Protein AF-A0AAV5M3L7-F1 (afdb_monomer_lite)

Secondary structure (DSSP, 8-state):
-PPP---EEEEEEE------HHHH---HHHHHHHHHHHHHHHHHHHHHHHHHTT-S---GGG-HHHHHGGGTSSSSSEEEEEEE----GGGHHHHHHHHHHHHHHTT--------------S-----

Structure (mmCIF, N/CA/C/O backbone):
data_AF-A0AAV5M3L7-F1
#
_entry.id   AF-A0AAV5M3L7-F1
#
loop_
_atom_site.group_PDB
_atom_site.id
_atom_site.type_symbol
_atom_site.label_atom_id
_atom_site.label_alt_id
_atom_site.label_comp_id
_atom_site.label_asym_id
_atom_site.label_entity_id
_atom_site.label_seq_id
_atom_site.pdbx_PDB_ins_code
_atom_site.Cartn_x
_atom_site.Cartn_y
_atom_site.Cartn_z
_atom_site.occupancy
_atom_site.B_iso_or_equiv
_atom_site.auth_seq_id
_atom_site.auth_comp_id
_atom_site.auth_asym_id
_atom_site.auth_atom_id
_atom_site.pdbx_PDB_model_num
ATOM 1 N N . MET A 1 1 ? -10.948 29.661 10.400 1.00 36.91 1 MET A N 1
ATOM 2 C CA . MET A 1 1 ? -11.183 28.255 10.794 1.00 36.91 1 MET A CA 1
ATOM 3 C C . MET A 1 1 ? -10.175 27.381 10.062 1.00 36.91 1 MET A C 1
ATOM 5 O O . MET A 1 1 ? -10.397 27.043 8.909 1.00 36.91 1 MET A O 1
ATOM 9 N N . LEU A 1 2 ? -9.019 27.120 10.673 1.00 35.41 2 LEU A N 1
ATOM 10 C CA . LEU A 1 2 ? -7.980 26.264 10.087 1.00 35.41 2 LEU A CA 1
ATOM 11 C C . LEU A 1 2 ? -8.336 24.788 10.341 1.00 35.41 2 LEU A C 1
ATOM 13 O O . LEU A 1 2 ? -8.903 24.484 11.394 1.00 35.41 2 LEU A O 1
ATOM 17 N N . PRO A 1 3 ? -8.074 23.879 9.388 1.00 46.03 3 PRO A N 1
ATOM 18 C CA . PRO A 1 3 ? -8.527 22.502 9.484 1.00 46.03 3 PRO A CA 1
ATOM 19 C C . PRO A 1 3 ? -7.822 21.801 10.645 1.00 46.03 3 PRO A C 1
ATOM 21 O O . PRO A 1 3 ? -6.602 21.851 10.789 1.00 46.03 3 PRO A O 1
ATOM 24 N N . HIS A 1 4 ? -8.630 21.152 11.477 1.00 40.12 4 HIS A N 1
ATOM 25 C CA . HIS A 1 4 ? -8.186 20.276 12.548 1.00 40.12 4 HIS A CA 1
ATOM 26 C C . HIS A 1 4 ? -7.235 19.233 11.956 1.00 40.12 4 HIS A C 1
ATOM 28 O O . HIS A 1 4 ? -7.576 18.593 10.960 1.00 40.12 4 HIS A O 1
ATOM 34 N N . SER A 1 5 ? -6.045 19.102 12.547 1.00 41.56 5 SER A N 1
ATOM 35 C CA . SER A 1 5 ? -4.982 18.193 12.113 1.00 41.56 5 SER A CA 1
ATOM 36 C C . SER A 1 5 ? -5.490 16.746 12.074 1.00 41.56 5 SER A C 1
ATOM 38 O O . SER A 1 5 ? -5.478 16.020 13.066 1.00 41.56 5 SER A O 1
ATOM 40 N N . ALA A 1 6 ? -6.015 16.332 10.923 1.00 45.09 6 ALA A N 1
ATOM 41 C CA . ALA A 1 6 ? -6.312 14.945 10.632 1.00 45.09 6 ALA A 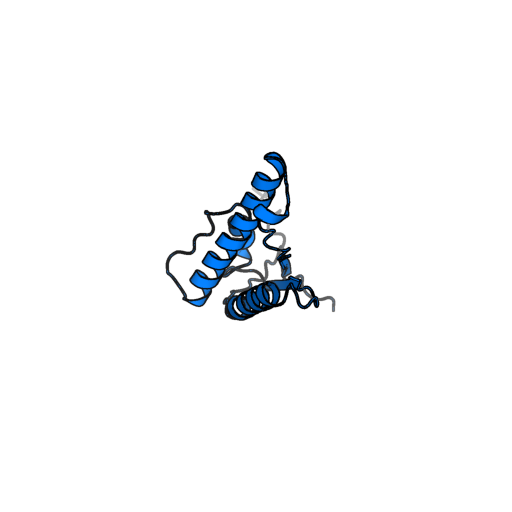CA 1
ATOM 42 C C . ALA A 1 6 ? -4.989 14.295 10.236 1.00 45.09 6 ALA A C 1
ATOM 44 O O . ALA A 1 6 ? -4.434 14.633 9.190 1.00 45.09 6 ALA A O 1
ATOM 45 N N . ASN A 1 7 ? -4.489 13.377 11.067 1.00 52.38 7 ASN A N 1
ATOM 46 C CA . ASN A 1 7 ? -3.302 12.578 10.768 1.00 52.38 7 ASN A CA 1
ATOM 47 C C . ASN A 1 7 ? -3.492 11.880 9.415 1.00 52.38 7 ASN A C 1
ATOM 49 O O . ASN A 1 7 ? -4.208 10.879 9.305 1.00 52.38 7 ASN A O 1
ATOM 53 N N . THR A 1 8 ? -2.888 12.467 8.386 1.00 49.28 8 THR A N 1
ATOM 54 C CA . THR A 1 8 ? -2.970 12.013 7.005 1.00 49.28 8 THR A CA 1
ATOM 55 C C . THR A 1 8 ? -1.603 11.463 6.642 1.00 49.28 8 THR A C 1
ATOM 57 O O . THR A 1 8 ? -0.639 12.214 6.519 1.00 49.28 8 THR A O 1
ATOM 60 N N . ALA A 1 9 ? -1.502 10.143 6.518 1.00 56.03 9 ALA A N 1
ATOM 61 C CA . ALA A 1 9 ? -0.309 9.488 6.011 1.00 56.03 9 ALA A CA 1
ATOM 62 C C . ALA A 1 9 ? -0.377 9.481 4.478 1.00 56.03 9 ALA A C 1
ATOM 64 O O . ALA A 1 9 ? -1.231 8.814 3.890 1.00 56.03 9 ALA A O 1
ATOM 65 N N . ALA A 1 10 ? 0.504 10.236 3.824 1.00 45.84 10 ALA A N 1
ATOM 66 C CA . ALA A 1 10 ? 0.683 10.169 2.379 1.00 45.84 10 ALA A CA 1
ATOM 67 C C . ALA A 1 10 ? 1.791 9.163 2.058 1.00 45.84 10 ALA A C 1
ATOM 69 O O . ALA A 1 10 ? 2.911 9.277 2.554 1.00 45.84 10 ALA A O 1
ATOM 70 N N . MET A 1 11 ? 1.474 8.169 1.238 1.00 56.62 11 MET A N 1
ATOM 71 C CA . MET A 1 11 ? 2.392 7.114 0.843 1.00 56.62 11 MET A CA 1
ATOM 72 C C . MET A 1 11 ? 2.705 7.235 -0.644 1.00 56.62 11 MET A C 1
ATOM 74 O O . MET A 1 11 ? 1.839 7.039 -1.495 1.00 56.62 11 MET A O 1
ATOM 78 N N . LEU A 1 12 ? 3.961 7.556 -0.950 1.00 47.03 12 LEU A N 1
ATOM 79 C CA . LEU A 1 12 ? 4.497 7.498 -2.305 1.00 47.03 12 LEU A CA 1
ATOM 80 C C . LEU A 1 12 ? 4.962 6.069 -2.576 1.00 47.03 12 LEU A C 1
ATOM 82 O O . LEU A 1 12 ? 6.001 5.647 -2.068 1.00 47.03 12 LEU A O 1
ATOM 86 N N . VAL A 1 13 ? 4.192 5.321 -3.365 1.00 56.06 13 VAL A N 1
ATOM 87 C CA . VAL A 1 13 ? 4.612 4.002 -3.842 1.00 56.06 13 VAL A CA 1
ATOM 88 C C . VAL A 1 13 ? 5.228 4.195 -5.217 1.00 56.06 13 VAL A C 1
ATOM 90 O O . VAL A 1 13 ? 4.528 4.297 -6.225 1.00 56.06 13 VAL A O 1
ATOM 93 N N . ARG A 1 14 ? 6.561 4.259 -5.250 1.00 52.88 14 ARG A N 1
ATOM 94 C CA . ARG A 1 14 ? 7.297 4.150 -6.505 1.00 52.88 14 ARG A CA 1
ATOM 95 C C . ARG A 1 14 ? 7.454 2.675 -6.833 1.00 52.88 14 ARG A C 1
ATOM 97 O O . ARG A 1 14 ? 8.346 2.022 -6.299 1.00 52.88 14 ARG A O 1
ATOM 104 N N . ILE A 1 15 ? 6.601 2.169 -7.718 1.00 53.88 15 ILE A N 1
ATOM 105 C CA . ILE A 1 15 ? 6.869 0.905 -8.404 1.00 53.88 15 ILE A CA 1
ATOM 106 C C . ILE A 1 15 ? 7.817 1.258 -9.547 1.00 53.88 15 ILE A C 1
ATOM 108 O O . ILE A 1 15 ? 7.414 1.572 -10.661 1.00 53.88 15 ILE A O 1
ATOM 112 N N . THR A 1 16 ? 9.098 1.386 -9.205 1.00 46.34 16 THR A N 1
ATOM 113 C CA . THR A 1 16 ? 10.145 1.502 -10.214 1.00 46.34 16 THR A CA 1
ATOM 114 C C . THR A 1 16 ? 10.392 0.106 -10.738 1.00 46.34 16 THR A C 1
ATOM 116 O O . THR A 1 16 ? 10.544 -0.806 -9.933 1.00 46.34 16 THR A O 1
ATOM 119 N N . SER A 1 17 ? 10.350 -0.005 -12.068 1.00 50.44 17 SER A N 1
ATOM 120 C CA . SER A 1 17 ? 10.769 -1.128 -12.902 1.00 50.44 17 SER A CA 1
ATOM 121 C C . SER A 1 17 ? 11.256 -2.321 -12.089 1.00 50.44 17 SER A C 1
ATOM 123 O O . SER A 1 17 ? 12.329 -2.229 -11.490 1.00 50.44 17 SER A O 1
ATOM 125 N N . SER A 1 18 ? 10.531 -3.445 -12.127 1.00 51.66 18 SER A N 1
ATOM 126 C CA . SER A 1 18 ? 11.136 -4.748 -11.858 1.00 51.66 18 SER A CA 1
ATOM 127 C C . SER A 1 18 ? 12.264 -4.931 -12.872 1.00 51.66 18 SER A C 1
ATOM 129 O O . SER A 1 18 ? 12.090 -5.426 -13.984 1.00 51.66 18 SER A O 1
ATOM 131 N N . GLU A 1 19 ? 13.423 -4.367 -12.556 1.00 49.62 19 GLU A N 1
ATOM 132 C CA . GLU A 1 19 ? 14.612 -4.444 -13.363 1.00 49.62 19 GLU A CA 1
ATOM 133 C C . GLU A 1 19 ? 14.985 -5.912 -13.378 1.00 49.62 19 GLU A C 1
ATOM 135 O O . GLU A 1 19 ? 15.512 -6.461 -12.414 1.00 49.62 19 GLU A O 1
ATOM 140 N N . ASN A 1 20 ? 14.603 -6.570 -14.474 1.00 47.50 20 ASN A N 1
ATOM 141 C CA . ASN A 1 20 ? 15.057 -7.901 -14.805 1.00 47.50 20 ASN A CA 1
ATOM 142 C C . ASN A 1 20 ? 16.556 -7.922 -14.505 1.00 47.50 20 ASN A C 1
ATOM 144 O O . ASN A 1 20 ? 17.327 -7.222 -15.166 1.00 47.50 20 ASN A O 1
ATOM 148 N N . ILE A 1 21 ? 16.965 -8.687 -13.491 1.00 50.00 21 ILE A N 1
ATOM 149 C CA . ILE A 1 21 ? 18.371 -8.834 -13.086 1.00 50.00 21 ILE A CA 1
ATOM 150 C C . ILE A 1 21 ? 19.221 -9.208 -14.314 1.00 50.00 21 ILE A C 1
ATOM 152 O O . ILE A 1 21 ? 20.356 -8.759 -14.459 1.00 50.00 21 ILE A O 1
ATOM 156 N N . SER A 1 22 ? 18.607 -9.907 -15.272 1.00 47.16 22 SER A N 1
ATOM 157 C CA . SER A 1 22 ? 19.138 -10.254 -16.589 1.00 47.16 22 SER A CA 1
ATOM 158 C C . SER A 1 22 ? 19.501 -9.059 -17.492 1.00 47.16 22 SER A C 1
ATOM 160 O O . SER A 1 22 ? 20.375 -9.202 -18.338 1.00 47.16 22 SER A O 1
ATOM 162 N N . ARG A 1 23 ? 18.855 -7.888 -17.355 1.00 47.06 23 ARG A N 1
ATOM 163 C CA . ARG A 1 23 ? 19.123 -6.666 -18.150 1.00 47.06 23 ARG A CA 1
ATOM 164 C C . ARG A 1 23 ? 19.976 -5.625 -17.417 1.00 47.06 23 ARG A C 1
ATOM 166 O O . ARG A 1 23 ? 20.540 -4.758 -18.073 1.00 47.06 23 ARG A O 1
ATOM 173 N N . SER A 1 24 ? 20.059 -5.693 -16.087 1.00 51.19 24 SER A N 1
ATOM 174 C CA . SER A 1 24 ? 20.707 -4.668 -15.249 1.00 51.19 24 SER A CA 1
ATOM 175 C C . SER A 1 24 ? 22.243 -4.773 -15.236 1.00 51.19 24 SER A C 1
ATOM 177 O O . SER A 1 24 ? 22.931 -3.785 -14.984 1.00 51.19 24 SER A O 1
ATOM 179 N N . GLY A 1 25 ? 22.818 -5.955 -15.515 1.00 50.75 25 GLY A N 1
ATOM 180 C CA . GLY A 1 25 ? 24.278 -6.161 -15.461 1.00 50.75 25 GLY A CA 1
ATOM 181 C C . GLY A 1 25 ? 24.890 -5.825 -14.089 1.00 50.75 25 GLY A C 1
ATOM 182 O O . GLY A 1 25 ? 26.092 -5.583 -13.968 1.00 50.75 25 GLY A O 1
ATOM 183 N N . ALA A 1 26 ? 24.053 -5.742 -13.053 1.00 50.44 26 ALA A N 1
ATOM 184 C CA . ALA A 1 26 ? 24.417 -5.207 -11.758 1.00 50.44 26 ALA A CA 1
ATOM 185 C C . ALA A 1 26 ? 25.194 -6.244 -10.943 1.00 50.44 26 ALA A C 1
ATOM 187 O O . ALA A 1 26 ? 24.627 -7.206 -10.432 1.00 50.44 26 ALA A O 1
ATOM 188 N N . ARG A 1 27 ? 26.502 -5.995 -10.794 1.00 52.28 27 ARG A N 1
ATOM 189 C CA . ARG A 1 27 ? 27.388 -6.633 -9.806 1.00 52.28 27 ARG A CA 1
ATOM 190 C C . ARG A 1 27 ? 26.693 -6.759 -8.439 1.00 52.28 27 ARG A C 1
ATOM 192 O O . ARG A 1 27 ? 26.059 -5.806 -7.981 1.00 52.28 27 ARG A O 1
ATOM 199 N N . ASP A 1 28 ? 26.893 -7.910 -7.798 1.00 59.12 28 ASP A N 1
ATOM 200 C CA . ASP A 1 28 ? 26.190 -8.521 -6.651 1.00 59.12 28 ASP A CA 1
ATOM 201 C C . ASP A 1 28 ? 25.597 -7.606 -5.556 1.00 59.12 28 ASP A C 1
ATOM 203 O O . ASP A 1 28 ? 24.584 -7.947 -4.944 1.00 59.12 28 ASP A O 1
ATOM 207 N N . GLY A 1 29 ? 26.174 -6.428 -5.300 1.00 58.78 29 GLY A N 1
ATOM 208 C CA . GLY A 1 29 ? 25.658 -5.472 -4.313 1.00 58.78 29 GLY A CA 1
ATOM 209 C C . GLY A 1 29 ? 24.326 -4.820 -4.707 1.00 58.78 29 GLY A C 1
ATOM 210 O O . GLY A 1 29 ? 23.420 -4.733 -3.879 1.00 58.78 29 GLY A O 1
ATOM 211 N N . ARG A 1 30 ? 24.169 -4.407 -5.974 1.00 60.34 30 ARG A N 1
ATOM 212 C CA . ARG A 1 30 ? 22.952 -3.712 -6.447 1.00 60.34 30 ARG A CA 1
ATOM 213 C C . ARG A 1 30 ? 21.766 -4.662 -6.630 1.00 60.34 30 ARG A C 1
ATOM 215 O O . ARG A 1 30 ? 20.634 -4.281 -6.359 1.00 60.34 30 ARG A O 1
ATOM 222 N N . ALA A 1 31 ? 22.024 -5.913 -7.014 1.00 59.78 31 ALA A N 1
ATOM 223 C CA . ALA A 1 31 ? 20.985 -6.937 -7.133 1.00 59.78 31 ALA A CA 1
ATOM 224 C C . ALA A 1 31 ? 20.348 -7.277 -5.772 1.00 59.78 31 ALA A C 1
ATOM 226 O O . ALA A 1 31 ? 19.139 -7.483 -5.685 1.00 59.78 31 ALA A O 1
ATOM 227 N N . ARG A 1 32 ? 21.142 -7.282 -4.689 1.00 65.50 32 ARG A N 1
ATOM 228 C CA . ARG A 1 32 ? 20.640 -7.511 -3.326 1.00 65.50 32 ARG A CA 1
ATOM 229 C C . ARG A 1 32 ? 19.769 -6.357 -2.825 1.00 65.50 32 ARG A C 1
ATOM 231 O O . ARG A 1 32 ? 18.749 -6.603 -2.188 1.00 65.50 32 ARG A O 1
ATOM 238 N N . GLU A 1 33 ? 20.151 -5.118 -3.124 1.00 67.00 33 GLU A N 1
ATOM 239 C CA . GLU A 1 33 ? 19.355 -3.934 -2.785 1.00 67.00 33 GLU A CA 1
ATOM 240 C C . GLU A 1 33 ? 18.033 -3.906 -3.566 1.00 67.00 33 GLU A C 1
ATOM 242 O O . GLU A 1 33 ? 16.967 -3.795 -2.959 1.00 67.00 33 GLU A O 1
ATOM 247 N N . ALA A 1 34 ? 18.087 -4.120 -4.885 1.00 65.50 34 ALA A N 1
ATOM 248 C CA . ALA A 1 34 ? 16.897 -4.241 -5.726 1.00 65.50 34 ALA A CA 1
ATOM 249 C C . ALA A 1 34 ? 15.977 -5.383 -5.250 1.00 65.50 34 ALA A C 1
ATOM 251 O O . ALA A 1 34 ? 14.756 -5.227 -5.190 1.00 65.50 34 ALA A O 1
ATOM 252 N N . GLY A 1 35 ? 16.557 -6.509 -4.823 1.00 66.94 35 GLY A N 1
ATOM 253 C CA . GLY A 1 35 ? 15.823 -7.637 -4.251 1.00 66.94 35 GLY A CA 1
ATOM 254 C C . GLY A 1 35 ? 15.070 -7.288 -2.964 1.00 66.94 35 GLY A C 1
ATOM 255 O O . GLY A 1 35 ? 13.902 -7.647 -2.823 1.00 66.94 35 GLY A O 1
ATOM 256 N N . GLU A 1 36 ? 15.687 -6.554 -2.035 1.00 70.69 36 GLU A N 1
ATOM 257 C CA . GLU A 1 36 ? 15.028 -6.146 -0.786 1.00 70.69 36 GLU A CA 1
ATOM 258 C C . GLU A 1 36 ? 13.953 -5.065 -1.010 1.00 70.69 36 GLU A C 1
ATOM 260 O O . GLU A 1 36 ? 12.901 -5.100 -0.360 1.00 70.69 36 GLU A O 1
ATOM 265 N N . ILE A 1 37 ? 14.153 -4.156 -1.973 1.00 69.75 37 ILE A N 1
ATOM 266 C CA . ILE A 1 37 ? 13.127 -3.187 -2.390 1.00 69.75 37 ILE A CA 1
ATOM 267 C C . ILE A 1 37 ? 11.905 -3.934 -2.937 1.00 69.75 37 ILE A C 1
ATOM 269 O O . ILE A 1 37 ? 10.794 -3.757 -2.425 1.00 69.75 37 ILE A O 1
ATOM 273 N N . ASN A 1 38 ? 12.110 -4.842 -3.892 1.00 71.12 38 ASN A N 1
ATOM 274 C CA . ASN A 1 38 ? 11.031 -5.615 -4.508 1.00 71.12 38 ASN A CA 1
ATOM 275 C C . ASN A 1 38 ? 10.333 -6.534 -3.503 1.00 71.12 38 ASN A C 1
ATOM 277 O O . ASN A 1 38 ? 9.110 -6.659 -3.520 1.00 71.12 38 ASN A O 1
ATOM 281 N N . LYS A 1 39 ? 11.077 -7.108 -2.555 1.00 78.38 39 LYS A N 1
ATOM 282 C CA . LYS A 1 39 ? 10.510 -7.881 -1.447 1.00 78.38 39 LYS A CA 1
ATOM 283 C C . LYS A 1 39 ? 9.557 -7.042 -0.602 1.00 78.38 39 LYS A C 1
ATOM 285 O O . LYS A 1 39 ? 8.466 -7.502 -0.280 1.00 78.38 39 LYS A O 1
ATOM 290 N N . SER A 1 40 ? 9.928 -5.807 -0.261 1.00 79.94 40 SER A N 1
ATOM 291 C CA . SER A 1 40 ? 9.056 -4.928 0.526 1.00 79.94 40 SER A CA 1
ATOM 292 C C . SER A 1 40 ? 7.763 -4.555 -0.214 1.00 79.94 40 SER A C 1
ATOM 294 O O . SER A 1 40 ? 6.699 -4.537 0.409 1.00 79.94 40 SER A O 1
ATOM 296 N N . LEU A 1 41 ? 7.838 -4.343 -1.533 1.00 77.94 41 LEU A N 1
ATOM 297 C CA . LEU A 1 41 ? 6.685 -4.068 -2.397 1.00 77.94 41 LEU A CA 1
ATOM 298 C C . LEU A 1 41 ? 5.786 -5.302 -2.568 1.00 77.94 41 LEU A C 1
ATOM 300 O O . LEU A 1 41 ? 4.565 -5.195 -2.468 1.00 77.94 41 LEU A O 1
ATOM 304 N N . LEU A 1 42 ? 6.372 -6.489 -2.736 1.00 82.31 42 LEU A N 1
ATOM 305 C CA . LEU A 1 42 ? 5.621 -7.741 -2.819 1.00 82.31 42 LEU A CA 1
ATOM 306 C C . LEU A 1 42 ? 4.876 -8.033 -1.510 1.00 82.31 42 LEU A C 1
ATOM 308 O O . LEU A 1 42 ? 3.697 -8.393 -1.520 1.00 82.31 42 LEU A O 1
ATOM 312 N N . THR A 1 43 ? 5.542 -7.846 -0.368 1.00 85.81 43 THR A N 1
ATOM 313 C CA . THR A 1 43 ? 4.912 -7.991 0.949 1.00 85.81 43 THR A CA 1
ATOM 314 C C . THR A 1 43 ? 3.780 -6.985 1.138 1.00 85.81 43 THR A C 1
ATOM 316 O O . THR A 1 43 ? 2.725 -7.344 1.661 1.00 85.81 43 THR A O 1
ATOM 319 N N . LEU A 1 44 ? 3.955 -5.746 0.672 1.00 85.00 44 LEU A N 1
ATOM 320 C CA . LEU A 1 44 ? 2.888 -4.750 0.674 1.00 85.00 44 LEU A CA 1
ATOM 321 C C . LEU A 1 44 ? 1.669 -5.229 -0.133 1.00 85.00 44 LEU A C 1
ATOM 323 O O . LEU A 1 44 ? 0.546 -5.102 0.348 1.00 85.00 44 LEU A O 1
ATOM 327 N N . GLY A 1 45 ? 1.872 -5.852 -1.296 1.00 86.38 45 GLY A N 1
ATOM 328 C CA . GLY A 1 45 ? 0.789 -6.464 -2.076 1.00 86.38 45 GLY A CA 1
ATOM 329 C C . GLY A 1 45 ? 0.031 -7.556 -1.340 1.00 86.38 45 GLY A C 1
ATOM 330 O O . GLY A 1 45 ? -1.199 -7.568 -1.341 1.00 86.38 45 GLY A O 1
ATOM 331 N N . ARG A 1 46 ? 0.753 -8.432 -0.636 1.00 88.62 46 ARG A N 1
ATOM 332 C CA . ARG A 1 46 ? 0.140 -9.469 0.211 1.00 88.62 46 ARG A CA 1
ATOM 333 C C . ARG A 1 46 ? -0.700 -8.864 1.332 1.00 88.62 46 ARG A C 1
ATOM 335 O O . ARG A 1 46 ? -1.795 -9.347 1.598 1.00 88.62 46 ARG A O 1
ATOM 342 N N . VAL A 1 47 ? -0.210 -7.797 1.963 1.00 89.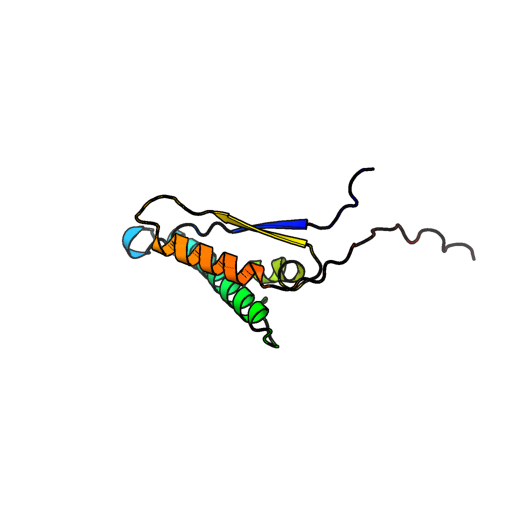81 47 VAL A N 1
ATOM 343 C CA . VAL A 1 47 ? -0.942 -7.058 3.001 1.00 89.81 47 VAL A CA 1
ATOM 344 C C . VAL A 1 47 ? -2.212 -6.419 2.438 1.00 89.81 47 VAL A C 1
ATOM 346 O O . VAL A 1 47 ? -3.266 -6.546 3.055 1.00 89.81 47 VAL A O 1
ATOM 349 N N . ILE A 1 48 ? -2.136 -5.776 1.268 1.00 88.75 48 ILE A N 1
ATOM 350 C CA . ILE A 1 48 ? -3.300 -5.179 0.597 1.00 88.75 48 ILE A CA 1
ATOM 351 C C . ILE A 1 48 ? -4.348 -6.254 0.299 1.00 88.75 48 ILE A C 1
ATOM 353 O O . ILE A 1 48 ? -5.497 -6.092 0.698 1.00 88.75 48 ILE A O 1
ATOM 357 N N . ASN A 1 49 ? -3.961 -7.367 -0.329 1.00 89.12 49 ASN A N 1
ATOM 358 C CA . ASN A 1 49 ? -4.894 -8.454 -0.641 1.00 89.12 49 ASN A CA 1
ATOM 359 C C . ASN A 1 49 ? -5.543 -9.022 0.627 1.00 89.12 49 ASN A C 1
ATOM 361 O O . ASN A 1 49 ? -6.764 -9.124 0.688 1.00 89.12 49 ASN A O 1
ATOM 365 N N . ALA A 1 50 ? -4.754 -9.286 1.674 1.00 91.00 50 ALA A N 1
ATOM 366 C CA . ALA A 1 50 ? -5.277 -9.784 2.944 1.00 91.00 50 ALA A CA 1
ATOM 367 C C . ALA A 1 50 ? -6.282 -8.818 3.598 1.00 91.00 50 ALA A C 1
ATOM 369 O O . ALA A 1 50 ? -7.255 -9.255 4.210 1.00 91.00 50 ALA A O 1
ATOM 370 N N . LEU A 1 51 ? -6.069 -7.506 3.460 1.00 89.31 51 LEU A N 1
ATOM 371 C CA . LEU A 1 51 ? -6.989 -6.483 3.959 1.00 89.31 51 LEU A CA 1
ATOM 372 C C . LEU A 1 51 ? -8.291 -6.413 3.159 1.00 89.31 51 LEU A C 1
ATOM 374 O O . LEU A 1 51 ? -9.363 -6.272 3.755 1.00 89.31 51 LEU A O 1
ATOM 378 N N . VAL A 1 52 ? -8.196 -6.498 1.831 1.00 88.31 52 VAL A N 1
ATOM 379 C CA . VAL A 1 52 ? -9.347 -6.468 0.919 1.00 88.31 52 VAL A CA 1
ATOM 380 C C . VAL A 1 52 ? -10.215 -7.713 1.096 1.00 88.31 52 VAL A C 1
ATOM 382 O O . VAL A 1 52 ? -11.430 -7.595 1.208 1.00 88.31 52 VAL A O 1
ATOM 385 N N . GLU A 1 53 ? -9.595 -8.886 1.224 1.00 89.38 53 GLU A N 1
ATOM 386 C CA . GLU A 1 53 ? -10.272 -10.168 1.477 1.00 89.38 53 GLU A CA 1
ATOM 387 C C . GLU A 1 53 ? -10.734 -10.337 2.934 1.00 89.38 53 GLU A C 1
ATOM 389 O O . GLU A 1 53 ? -11.343 -11.346 3.280 1.00 89.38 53 GLU A O 1
ATOM 394 N N . HIS A 1 54 ? -10.460 -9.353 3.800 1.00 85.88 54 HIS A N 1
ATOM 395 C CA . HIS A 1 54 ? -10.800 -9.384 5.224 1.00 85.88 54 HIS A CA 1
ATOM 396 C C . HIS A 1 54 ? -10.274 -10.645 5.939 1.00 85.88 54 HIS A C 1
ATOM 398 O O . HIS A 1 54 ? -10.941 -11.210 6.809 1.00 85.88 54 HIS A O 1
ATOM 404 N N . LEU A 1 55 ? -9.056 -11.077 5.591 1.00 86.62 55 LEU A N 1
ATOM 405 C CA . LEU A 1 55 ? -8.404 -12.221 6.225 1.00 86.62 55 LEU A CA 1
ATOM 406 C C . LEU A 1 55 ? -8.133 -11.937 7.708 1.00 86.62 55 LEU A C 1
ATOM 408 O O . LEU A 1 55 ? -7.744 -10.833 8.095 1.00 86.62 55 LEU A O 1
ATOM 412 N N . GLY A 1 56 ? -8.269 -12.967 8.547 1.00 85.00 56 GLY A N 1
ATOM 413 C CA . GLY A 1 56 ? -8.036 -12.847 9.991 1.00 85.00 56 GLY A CA 1
ATOM 414 C C . GLY A 1 56 ? -6.584 -12.520 10.368 1.00 85.00 56 GLY A C 1
ATOM 415 O O . GLY A 1 56 ? -6.339 -11.923 11.415 1.00 85.00 56 GLY A O 1
ATOM 416 N N . HIS A 1 57 ? -5.615 -12.870 9.516 1.00 90.94 57 HIS A N 1
ATOM 417 C CA . HIS A 1 57 ? -4.197 -12.577 9.723 1.00 90.94 57 HIS A CA 1
ATOM 418 C C . HIS A 1 57 ? -3.622 -11.784 8.547 1.00 90.94 57 HIS A C 1
ATOM 420 O O . HIS A 1 57 ? -3.627 -12.248 7.409 1.00 90.94 57 HIS A O 1
ATOM 426 N N . VAL A 1 58 ? -3.069 -10.605 8.844 1.00 90.31 58 VAL A N 1
ATOM 427 C CA . VAL A 1 58 ? -2.411 -9.735 7.862 1.00 90.31 58 VAL A CA 1
ATOM 428 C C . VAL A 1 58 ? -0.901 -9.691 8.150 1.00 90.31 58 VAL A C 1
ATOM 430 O O . VAL A 1 58 ? -0.509 -9.307 9.259 1.00 90.31 58 VAL A O 1
ATOM 433 N N . PRO A 1 59 ? -0.029 -10.047 7.184 1.00 90.12 59 PRO A N 1
ATOM 434 C CA . PRO A 1 59 ? 1.400 -10.279 7.413 1.00 90.12 59 PRO A CA 1
ATOM 435 C C . PRO A 1 59 ? 2.235 -8.985 7.475 1.00 90.12 59 PRO A C 1
ATOM 437 O O . PRO A 1 59 ? 3.229 -8.816 6.775 1.00 90.12 59 PRO A O 1
ATOM 440 N N . TYR A 1 60 ? 1.886 -8.045 8.357 1.00 88.62 60 TYR A N 1
ATOM 441 C CA . TYR A 1 60 ? 2.644 -6.791 8.508 1.00 88.62 60 TYR A CA 1
ATOM 442 C C . TYR A 1 60 ? 4.100 -6.994 8.945 1.00 88.62 60 TYR A C 1
ATO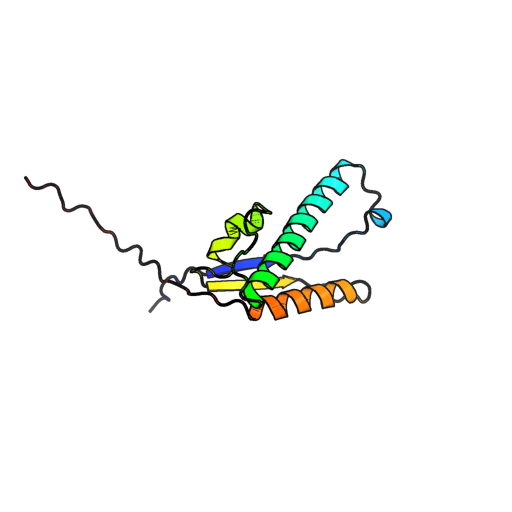M 444 O O . TYR A 1 60 ? 4.918 -6.093 8.765 1.00 88.62 60 TYR A O 1
ATOM 452 N N . ARG A 1 61 ? 4.424 -8.138 9.560 1.00 88.06 61 ARG A N 1
ATOM 453 C CA . ARG A 1 61 ? 5.748 -8.427 10.134 1.00 88.06 61 ARG A CA 1
ATOM 454 C C . ARG A 1 61 ? 6.787 -8.854 9.098 1.00 88.06 61 ARG A C 1
ATOM 456 O O . ARG A 1 61 ? 7.974 -8.788 9.406 1.00 88.06 61 ARG A O 1
ATOM 463 N N . ASP A 1 62 ? 6.353 -9.222 7.899 1.00 85.75 62 ASP A N 1
ATOM 464 C CA . ASP A 1 62 ? 7.209 -9.769 6.842 1.00 85.75 62 ASP A CA 1
ATOM 465 C C . ASP A 1 62 ? 8.139 -8.710 6.225 1.00 85.75 62 ASP A C 1
ATOM 467 O O . ASP A 1 62 ? 9.143 -9.043 5.597 1.00 85.75 62 ASP A O 1
ATOM 471 N N . SER A 1 63 ? 7.839 -7.420 6.419 1.00 84.88 63 SER A N 1
ATOM 472 C CA . SER A 1 63 ? 8.708 -6.309 6.035 1.00 84.88 63 SER A CA 1
ATOM 473 C C . SER A 1 63 ? 8.697 -5.196 7.082 1.00 84.88 63 SER A C 1
ATOM 475 O O . SER A 1 63 ? 7.679 -4.891 7.708 1.00 84.88 63 SER A O 1
ATOM 477 N N . LYS A 1 64 ? 9.845 -4.528 7.248 1.00 83.19 64 LYS A N 1
ATOM 478 C CA . LYS A 1 64 ? 9.957 -3.327 8.093 1.00 83.19 64 LYS A CA 1
ATOM 479 C C . LYS A 1 64 ? 9.007 -2.225 7.612 1.00 83.19 64 LYS A C 1
ATOM 481 O O . LYS A 1 64 ? 8.394 -1.555 8.437 1.00 83.19 64 LYS A O 1
ATOM 486 N N . LEU A 1 65 ? 8.843 -2.089 6.294 1.00 83.38 65 LEU A N 1
ATOM 487 C CA . LEU A 1 65 ? 7.963 -1.098 5.675 1.00 83.38 65 LEU A CA 1
ATOM 488 C C . LEU A 1 65 ? 6.496 -1.355 6.038 1.00 83.38 65 LEU A C 1
ATOM 490 O O . LEU A 1 65 ? 5.823 -0.466 6.550 1.00 83.38 65 LEU A O 1
ATOM 494 N N . THR A 1 66 ? 6.012 -2.588 5.874 1.00 86.19 66 THR A N 1
ATOM 495 C CA . THR A 1 66 ? 4.623 -2.937 6.216 1.00 86.19 66 THR A CA 1
ATOM 496 C C . THR A 1 66 ? 4.353 -2.833 7.711 1.00 86.19 66 THR A C 1
ATOM 498 O O . THR A 1 66 ? 3.247 -2.489 8.116 1.00 86.19 66 THR A O 1
ATOM 501 N N . ARG A 1 67 ? 5.371 -3.051 8.548 1.00 86.56 67 ARG A N 1
ATOM 502 C CA . ARG A 1 67 ? 5.258 -2.898 9.999 1.00 86.56 67 ARG A CA 1
ATOM 503 C C . ARG A 1 67 ? 5.067 -1.439 10.419 1.00 86.56 67 ARG A C 1
ATOM 505 O O . ARG A 1 67 ? 4.283 -1.187 11.329 1.00 86.56 67 ARG A O 1
ATOM 512 N N . LEU A 1 68 ? 5.739 -0.502 9.749 1.00 84.31 68 LEU A N 1
ATOM 513 C CA . LEU A 1 68 ? 5.537 0.939 9.951 1.00 84.31 68 LEU A CA 1
ATOM 514 C C . LEU A 1 68 ? 4.179 1.405 9.413 1.00 84.31 68 LEU A C 1
ATOM 516 O O . LEU A 1 68 ? 3.536 2.263 10.007 1.00 84.31 68 LEU A O 1
ATOM 520 N N . LEU A 1 69 ? 3.720 0.806 8.315 1.00 83.38 69 LEU A N 1
ATOM 521 C CA . LEU A 1 69 ? 2.466 1.167 7.652 1.00 83.38 69 LEU A CA 1
ATOM 522 C C . LEU A 1 69 ? 1.224 0.494 8.234 1.00 83.38 69 LEU A C 1
ATOM 524 O O . LEU A 1 69 ? 0.125 0.738 7.745 1.00 83.38 69 LEU A O 1
ATOM 528 N N . ARG A 1 70 ? 1.364 -0.328 9.273 1.00 86.06 70 ARG A N 1
ATOM 529 C CA . ARG A 1 70 ? 0.239 -1.021 9.912 1.00 86.06 70 ARG A CA 1
ATOM 530 C C . ARG A 1 70 ? -0.861 -0.062 10.379 1.00 86.06 70 ARG A C 1
ATOM 532 O O . ARG A 1 70 ? -2.036 -0.384 10.270 1.00 86.06 70 ARG A O 1
ATOM 539 N N . ASP A 1 71 ? -0.491 1.116 10.877 1.00 83.12 71 ASP A N 1
ATOM 540 C CA . ASP A 1 71 ? -1.467 2.123 11.316 1.00 83.12 71 ASP A CA 1
ATOM 541 C C . ASP A 1 71 ? -2.110 2.886 10.139 1.00 83.12 71 ASP A C 1
ATOM 543 O O . ASP A 1 71 ? -3.162 3.514 10.308 1.00 83.12 71 ASP A O 1
ATOM 547 N N . SER A 1 72 ? -1.499 2.814 8.954 1.00 84.31 72 SER A N 1
ATOM 548 C CA . SER A 1 72 ? -1.964 3.421 7.700 1.00 84.31 72 SER A CA 1
ATOM 549 C C . SER A 1 72 ? -2.801 2.472 6.842 1.00 84.31 72 SER A C 1
ATOM 551 O O . SER A 1 72 ? -3.704 2.899 6.137 1.00 84.31 72 SER A O 1
ATOM 553 N N . LEU A 1 73 ? -2.553 1.170 6.893 1.00 84.94 73 LEU A N 1
ATOM 554 C CA . LEU A 1 73 ? -3.262 0.182 6.083 1.00 84.94 73 LEU A CA 1
ATOM 555 C C . LEU A 1 73 ? -4.158 -0.642 7.006 1.00 84.94 73 LEU A C 1
ATOM 557 O O . LEU A 1 73 ? -3.660 -1.400 7.824 1.00 84.94 73 LEU A O 1
ATOM 561 N N . GLY A 1 74 ? -5.476 -0.452 6.935 1.00 83.00 74 GLY A N 1
ATOM 562 C CA . GLY A 1 74 ? -6.435 -1.096 7.843 1.00 83.00 74 GLY A CA 1
ATOM 563 C C . GLY A 1 74 ? -6.407 -0.555 9.278 1.00 83.00 74 GLY A C 1
ATOM 564 O O . GLY A 1 74 ? -6.928 -1.193 10.192 1.00 83.00 74 GLY A O 1
ATOM 565 N N . GLY A 1 75 ? -5.768 0.599 9.487 1.00 85.31 75 GLY A N 1
ATOM 566 C CA . GLY A 1 75 ? -5.545 1.192 10.799 1.00 85.31 75 GLY A CA 1
ATOM 567 C C . GLY A 1 75 ? -6.411 2.418 11.076 1.00 85.31 75 GLY A C 1
ATOM 568 O O . GLY A 1 75 ? -7.550 2.543 10.616 1.00 85.31 75 GLY A O 1
ATOM 569 N N . ARG A 1 76 ? -5.845 3.332 11.869 1.00 81.56 76 ARG A N 1
ATOM 570 C CA . ARG A 1 76 ? -6.547 4.480 12.464 1.00 81.56 76 ARG A CA 1
ATOM 571 C C . ARG A 1 76 ? -6.192 5.828 11.856 1.00 81.56 76 ARG A C 1
ATOM 573 O O . ARG A 1 76 ? -6.504 6.869 12.430 1.00 81.56 76 ARG A O 1
ATOM 580 N N . THR A 1 77 ? -5.527 5.834 10.712 1.00 80.12 77 THR A N 1
ATOM 581 C CA . THR A 1 77 ? -5.121 7.070 10.041 1.00 80.12 77 THR A CA 1
ATOM 582 C C . THR A 1 77 ? -5.834 7.221 8.704 1.00 80.12 77 THR A C 1
ATOM 584 O O . THR A 1 77 ? -6.290 6.246 8.098 1.00 80.12 77 THR A O 1
ATOM 587 N N . LYS A 1 78 ? -5.976 8.470 8.248 1.00 79.69 78 LYS A N 1
ATOM 588 C CA . LYS A 1 78 ? -6.368 8.724 6.862 1.00 79.69 78 LYS A CA 1
ATOM 589 C C . LYS A 1 78 ? -5.144 8.451 6.003 1.00 79.69 78 LYS A C 1
ATOM 591 O O . LYS A 1 78 ? -4.066 8.958 6.306 1.00 79.69 78 LYS A O 1
ATOM 596 N N . THR A 1 79 ? -5.295 7.656 4.954 1.00 81.81 79 THR A N 1
ATOM 597 C CA . THR A 1 79 ? -4.153 7.232 4.142 1.00 81.81 79 THR A CA 1
ATOM 598 C C . THR A 1 79 ? -4.417 7.511 2.679 1.00 81.81 79 THR A C 1
ATOM 600 O O . THR A 1 79 ? -5.458 7.135 2.148 1.00 81.81 79 THR A O 1
ATOM 603 N N . CYS A 1 80 ? -3.461 8.180 2.041 1.00 80.31 80 CYS A N 1
ATOM 604 C CA . CYS A 1 80 ? -3.460 8.447 0.610 1.00 80.31 80 CYS A CA 1
ATOM 605 C C . CYS A 1 80 ? -2.316 7.664 -0.028 1.00 80.31 80 CYS A C 1
ATOM 607 O O . CYS A 1 80 ? -1.187 7.727 0.455 1.00 80.31 80 CYS A O 1
ATOM 609 N N . ILE A 1 81 ? -2.595 6.957 -1.120 1.00 80.94 81 ILE A N 1
ATOM 610 C CA . ILE A 1 81 ? -1.586 6.229 -1.894 1.00 80.94 81 ILE A CA 1
ATOM 611 C C . ILE A 1 81 ? -1.399 6.955 -3.219 1.00 80.94 81 ILE A C 1
ATOM 613 O O . ILE A 1 81 ? -2.367 7.217 -3.930 1.00 80.94 81 ILE A O 1
ATOM 617 N N . ILE A 1 82 ? -0.151 7.277 -3.542 1.00 80.69 82 ILE A N 1
ATOM 618 C CA . ILE A 1 82 ? 0.239 7.876 -4.815 1.00 80.69 82 ILE A CA 1
ATOM 619 C C . ILE A 1 82 ? 0.956 6.800 -5.626 1.00 80.69 82 ILE A C 1
ATOM 621 O O . ILE A 1 82 ? 2.033 6.341 -5.239 1.00 80.69 82 ILE A O 1
ATOM 625 N N . ALA A 1 83 ? 0.344 6.415 -6.743 1.00 80.56 83 ALA A N 1
ATOM 626 C CA . ALA A 1 83 ? 0.907 5.494 -7.718 1.00 80.56 83 ALA A CA 1
ATOM 627 C C . ALA A 1 83 ? 1.660 6.282 -8.797 1.00 80.56 83 ALA A C 1
ATOM 629 O O . ALA A 1 83 ? 1.057 7.060 -9.535 1.00 80.56 83 ALA A O 1
ATOM 630 N N . THR A 1 84 ? 2.975 6.092 -8.891 1.00 79.56 84 THR A N 1
ATOM 631 C CA . THR A 1 84 ? 3.785 6.705 -9.953 1.00 79.56 84 THR A CA 1
ATOM 632 C C . THR A 1 84 ? 3.971 5.712 -11.092 1.00 79.56 84 THR A C 1
ATOM 634 O O . THR A 1 84 ? 4.637 4.695 -10.904 1.00 79.56 84 THR A O 1
ATOM 637 N N . ILE A 1 85 ? 3.408 6.014 -12.259 1.00 81.31 85 ILE A N 1
ATOM 638 C CA . ILE A 1 85 ? 3.480 5.173 -13.460 1.00 81.31 85 ILE A CA 1
ATOM 639 C C . ILE A 1 85 ? 4.280 5.871 -14.564 1.00 81.31 85 ILE A C 1
ATOM 641 O O . ILE A 1 85 ? 4.360 7.100 -14.596 1.00 81.31 85 ILE A O 1
ATOM 645 N N . SER A 1 86 ? 4.873 5.087 -15.465 1.00 79.75 86 SER A N 1
ATOM 646 C CA . SER A 1 86 ? 5.582 5.602 -16.640 1.00 79.75 86 SER A CA 1
ATOM 647 C C . SER A 1 86 ? 4.666 5.539 -17.867 1.00 79.75 86 SER A C 1
ATOM 649 O O . SER A 1 86 ? 4.091 4.482 -18.117 1.00 79.75 86 SER A O 1
ATOM 651 N N . PRO A 1 87 ? 4.549 6.610 -18.675 1.00 79.31 87 PRO A N 1
ATOM 652 C CA . PRO A 1 87 ? 3.744 6.594 -19.898 1.00 79.31 87 PRO A CA 1
ATOM 653 C C . PRO A 1 87 ? 4.406 5.819 -21.052 1.00 79.31 87 PRO A C 1
ATOM 655 O O . PRO A 1 87 ? 3.851 5.747 -22.146 1.00 79.31 87 PRO A O 1
ATOM 658 N N . ALA A 1 88 ? 5.611 5.274 -20.857 1.00 82.69 88 ALA A N 1
ATOM 659 C CA . ALA A 1 88 ? 6.332 4.569 -21.906 1.00 82.69 88 ALA A CA 1
ATOM 660 C C . ALA A 1 88 ? 5.677 3.218 -22.247 1.00 82.69 88 ALA A C 1
ATOM 662 O O . ALA A 1 88 ? 5.343 2.434 -21.362 1.00 82.69 88 ALA A O 1
ATOM 663 N N . VAL A 1 89 ? 5.577 2.901 -23.544 1.00 80.69 89 VAL A N 1
ATOM 664 C CA . VAL A 1 89 ? 4.913 1.680 -24.050 1.00 80.69 89 VAL A CA 1
ATOM 665 C C . VAL A 1 89 ? 5.543 0.394 -23.500 1.00 80.69 89 VAL A C 1
ATOM 667 O O . VAL A 1 89 ? 4.840 -0.562 -23.194 1.00 80.69 89 VAL A O 1
ATOM 670 N N . HIS A 1 90 ? 6.863 0.375 -23.303 1.00 79.88 90 HIS A N 1
ATOM 671 C CA . HIS A 1 90 ? 7.566 -0.781 -22.734 1.00 79.88 90 HIS A CA 1
ATOM 672 C C . HIS A 1 90 ? 7.317 -0.977 -21.225 1.00 79.88 90 HIS A C 1
ATOM 674 O O . HIS A 1 90 ? 7.715 -1.998 -20.678 1.00 79.88 90 HIS A O 1
ATOM 680 N N . CYS A 1 91 ? 6.670 -0.020 -20.552 1.00 74.31 91 CYS A N 1
ATOM 681 C CA . CYS A 1 91 ? 6.285 -0.090 -19.140 1.00 74.31 91 CYS A CA 1
ATOM 682 C C . CYS A 1 9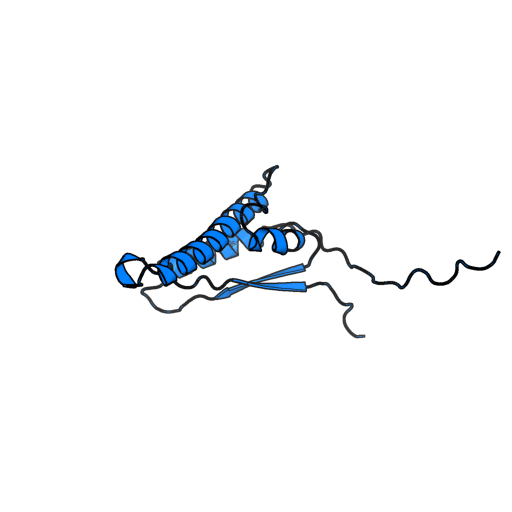1 ? 4.787 -0.383 -18.950 1.00 74.31 91 CYS A C 1
ATOM 684 O O . CYS A 1 91 ? 4.276 -0.227 -17.839 1.00 74.31 91 CYS A O 1
ATOM 686 N N . LEU A 1 92 ? 4.058 -0.756 -20.008 1.00 80.44 92 LEU A N 1
ATOM 687 C CA . LEU A 1 92 ? 2.605 -0.929 -19.948 1.00 80.44 92 LEU A CA 1
ATOM 688 C C . LEU A 1 92 ? 2.186 -2.039 -18.969 1.00 80.44 92 LEU A C 1
ATOM 690 O O . LEU A 1 92 ? 1.266 -1.840 -18.182 1.00 80.44 92 LEU A O 1
ATOM 694 N N . GLU A 1 93 ? 2.895 -3.168 -18.961 1.00 78.25 93 GLU A N 1
ATOM 695 C CA . GLU A 1 93 ? 2.632 -4.294 -18.051 1.00 78.25 93 GLU A CA 1
ATOM 696 C C . GLU A 1 93 ? 2.817 -3.905 -16.571 1.00 78.25 93 GLU A C 1
ATOM 698 O O . GLU A 1 93 ? 1.947 -4.148 -15.731 1.00 78.25 93 GLU A O 1
ATOM 703 N N . GLU A 1 94 ? 3.902 -3.191 -16.264 1.00 74.31 94 GLU A N 1
ATOM 704 C CA . GLU A 1 94 ? 4.186 -2.668 -14.920 1.00 74.31 94 GLU A CA 1
ATOM 705 C C . GLU A 1 94 ? 3.157 -1.608 -14.496 1.00 74.31 94 GLU A C 1
ATOM 707 O O . GLU A 1 94 ? 2.736 -1.538 -13.337 1.00 74.31 94 GLU A O 1
ATOM 712 N N . THR A 1 95 ? 2.717 -0.782 -15.447 1.00 81.75 95 THR A N 1
ATOM 713 C CA . THR A 1 95 ? 1.692 0.243 -15.228 1.00 81.75 95 THR A CA 1
ATOM 714 C C . THR A 1 95 ? 0.347 -0.390 -14.892 1.00 81.75 95 THR A C 1
ATOM 716 O O . THR A 1 95 ? -0.288 0.020 -13.921 1.00 81.75 95 THR A O 1
ATOM 719 N N . LEU A 1 96 ? -0.069 -1.416 -15.640 1.00 84.00 96 LEU A N 1
ATOM 720 C CA . LEU A 1 96 ? -1.292 -2.170 -15.360 1.00 84.00 96 LEU A CA 1
ATOM 721 C C . LEU A 1 96 ? -1.228 -2.843 -13.991 1.00 84.00 96 LEU A C 1
ATOM 723 O O . LEU A 1 96 ? -2.175 -2.729 -13.214 1.00 84.00 96 LEU A O 1
ATOM 727 N N . SER A 1 97 ? -0.090 -3.454 -13.660 1.00 81.12 97 SER A N 1
ATOM 728 C CA . SER A 1 97 ? 0.139 -4.034 -12.336 1.00 81.12 97 SER A CA 1
ATOM 729 C C . SER A 1 97 ? -0.015 -2.974 -11.241 1.00 81.12 97 SER A C 1
ATOM 731 O O . SER A 1 97 ? -0.780 -3.155 -10.299 1.00 81.12 97 SER A O 1
ATOM 733 N N . THR A 1 98 ? 0.623 -1.811 -11.394 1.00 82.44 98 THR A N 1
ATOM 734 C CA . THR A 1 98 ? 0.532 -0.704 -10.425 1.00 82.44 98 THR A CA 1
ATOM 735 C C . THR A 1 98 ? -0.901 -0.184 -10.264 1.00 82.44 98 THR A C 1
ATOM 737 O O . THR A 1 98 ? -1.335 0.116 -9.149 1.00 82.44 98 THR A O 1
ATOM 740 N N . LEU A 1 99 ? -1.656 -0.090 -11.361 1.00 83.69 99 LEU A N 1
ATOM 741 C CA . LEU A 1 99 ? -3.057 0.326 -11.340 1.00 83.69 99 LEU A CA 1
ATOM 742 C C . LEU A 1 99 ? -3.957 -0.706 -10.653 1.00 83.69 99 LEU A C 1
ATOM 744 O O . LEU A 1 99 ? -4.816 -0.300 -9.871 1.00 83.69 99 LEU A O 1
ATOM 748 N N . ASP A 1 100 ? -3.746 -2.008 -10.871 1.00 85.31 100 ASP A N 1
ATOM 749 C CA . ASP A 1 100 ? -4.491 -3.063 -10.163 1.00 85.31 100 ASP A CA 1
ATOM 750 C C . ASP A 1 100 ? -4.214 -3.003 -8.652 1.00 85.31 100 ASP A C 1
ATOM 752 O O . ASP A 1 100 ? -5.132 -3.008 -7.829 1.00 85.31 100 ASP A O 1
ATOM 756 N N . TYR A 1 101 ? -2.951 -2.802 -8.269 1.00 82.31 101 TYR A N 1
ATOM 757 C CA . TYR A 1 101 ? -2.570 -2.560 -6.876 1.00 82.31 101 TYR A CA 1
ATOM 758 C C . TYR A 1 101 ? -3.300 -1.357 -6.269 1.00 82.31 101 TYR A C 1
ATOM 760 O O . TYR A 1 101 ? -3.858 -1.458 -5.174 1.00 82.31 101 TYR A O 1
ATOM 768 N N . ALA A 1 102 ? -3.324 -0.221 -6.971 1.00 84.81 102 ALA A N 1
ATOM 769 C CA . ALA A 1 102 ? -4.024 0.978 -6.514 1.00 84.81 102 ALA A CA 1
ATOM 770 C C . ALA A 1 102 ? -5.543 0.752 -6.419 1.00 84.81 102 ALA A C 1
ATOM 772 O O . ALA A 1 102 ? -6.182 1.202 -5.463 1.00 84.81 102 ALA A O 1
ATOM 773 N N . HIS A 1 103 ? -6.115 0.020 -7.377 1.00 86.56 103 HIS A N 1
ATOM 774 C CA . HIS A 1 103 ? -7.530 -0.326 -7.396 1.00 86.56 103 HIS A CA 1
ATOM 775 C C . HIS A 1 103 ? -7.921 -1.172 -6.180 1.00 86.56 103 HIS A C 1
ATOM 777 O O . HIS A 1 103 ? -8.899 -0.855 -5.501 1.00 86.56 103 HIS A O 1
ATOM 783 N N . ARG A 1 104 ? -7.127 -2.195 -5.846 1.00 86.56 104 ARG A N 1
ATOM 784 C CA . ARG A 1 104 ? -7.333 -3.023 -4.647 1.00 86.56 104 ARG A CA 1
ATOM 785 C C . ARG A 1 104 ? -7.130 -2.220 -3.370 1.00 86.56 104 ARG A C 1
ATOM 787 O O . ARG A 1 104 ? -7.960 -2.274 -2.468 1.00 86.56 104 ARG A O 1
ATOM 794 N N . ALA A 1 105 ? -6.071 -1.415 -3.302 1.00 85.94 105 ALA A N 1
ATOM 795 C CA . ALA A 1 105 ? 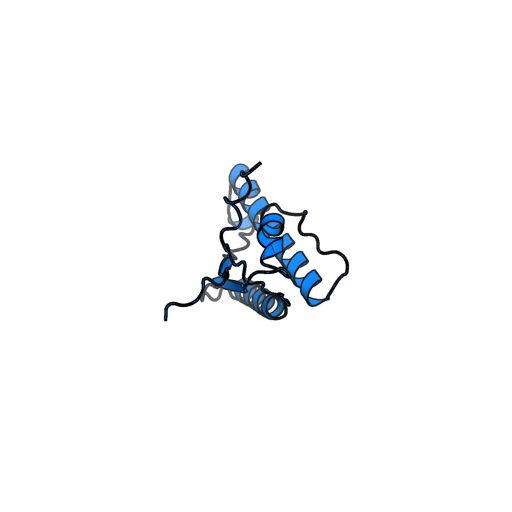-5.769 -0.622 -2.115 1.00 85.94 105 ALA A CA 1
ATOM 796 C C . ALA A 1 105 ? -6.880 0.387 -1.771 1.00 85.94 105 ALA A C 1
ATOM 798 O O . ALA A 1 105 ? -7.121 0.658 -0.596 1.00 85.94 105 ALA A O 1
ATOM 799 N N . LYS A 1 106 ? -7.620 0.884 -2.772 1.00 85.06 106 LYS A N 1
ATOM 800 C CA . LYS A 1 106 ? -8.811 1.728 -2.571 1.00 85.06 106 LYS A CA 1
ATOM 801 C C . LYS A 1 106 ? -9.913 1.037 -1.752 1.00 85.06 106 LYS A C 1
ATOM 803 O O . LYS A 1 106 ? -10.708 1.722 -1.116 1.00 85.06 106 LYS A O 1
ATOM 808 N N . GLN A 1 107 ? -9.981 -0.293 -1.767 1.00 86.19 107 GLN A N 1
ATOM 8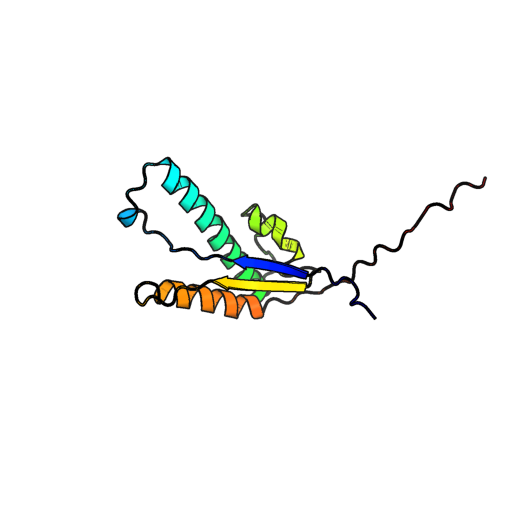09 C CA . GLN A 1 107 ? -11.001 -1.065 -1.048 1.00 86.19 107 GLN A CA 1
ATOM 810 C C . GLN A 1 107 ? -10.645 -1.307 0.431 1.00 86.19 107 GLN A C 1
ATOM 812 O O . GLN A 1 107 ? -11.463 -1.833 1.188 1.00 86.19 107 GLN A O 1
ATOM 817 N N . ILE A 1 108 ? -9.445 -0.909 0.869 1.00 86.81 108 ILE A N 1
ATOM 818 C CA . ILE A 1 108 ? -9.020 -1.032 2.265 1.00 86.81 108 ILE A CA 1
ATOM 819 C C . ILE A 1 108 ? -9.874 -0.117 3.146 1.00 86.81 108 ILE A C 1
ATOM 821 O O . ILE A 1 108 ? -9.987 1.088 2.919 1.00 86.81 108 ILE A O 1
ATOM 825 N N . LYS A 1 109 ? -10.448 -0.693 4.204 1.00 83.19 109 LYS A N 1
ATOM 826 C CA . LYS A 1 109 ? -11.248 0.040 5.188 1.00 83.19 109 LYS A CA 1
ATOM 827 C C . LYS A 1 109 ? -10.364 0.498 6.344 1.00 83.19 109 LYS A C 1
ATOM 829 O O . LYS A 1 109 ? -9.941 -0.319 7.158 1.00 83.19 109 LYS A O 1
ATOM 834 N N . ASN A 1 110 ? -10.153 1.806 6.450 1.00 83.81 110 ASN A N 1
ATOM 835 C CA . ASN A 1 110 ? -9.545 2.427 7.628 1.00 83.81 110 ASN A CA 1
ATOM 836 C C . ASN A 1 110 ? -10.623 2.976 8.569 1.00 83.81 110 ASN A C 1
ATOM 838 O O . ASN A 1 110 ? -11.695 3.394 8.129 1.00 83.81 110 ASN A O 1
ATOM 842 N N . LYS A 1 111 ? -10.316 3.025 9.868 1.00 83.69 111 LYS A N 1
ATOM 843 C CA . LYS A 1 111 ? -11.155 3.644 10.905 1.00 83.69 111 LYS A CA 1
ATOM 844 C C . LYS A 1 111 ? -10.420 4.850 11.495 1.00 83.69 111 LYS A C 1
ATOM 846 O O . LYS A 1 111 ? -9.834 4.724 12.567 1.00 83.69 111 LYS A O 1
ATOM 851 N N . PRO A 1 112 ? -10.362 5.989 10.779 1.00 79.62 112 PRO A N 1
ATOM 852 C CA . PRO A 1 112 ? -9.550 7.119 11.200 1.00 79.62 112 PRO A CA 1
ATOM 853 C C . PRO A 1 112 ? -10.024 7.681 12.545 1.00 79.62 112 PRO A C 1
ATOM 855 O O . PRO A 1 112 ? -11.183 8.066 12.680 1.00 79.62 112 PRO A O 1
ATOM 858 N N . GLU A 1 113 ? -9.116 7.769 13.516 1.00 78.81 113 GLU A N 1
ATOM 859 C CA . GLU A 1 113 ? -9.367 8.388 14.820 1.00 78.81 113 GLU A CA 1
ATOM 860 C C . GLU A 1 113 ? -8.671 9.752 14.886 1.00 78.81 113 GLU A C 1
ATOM 862 O O . GLU A 1 113 ? -7.487 9.888 14.559 1.00 78.81 113 GLU A O 1
ATOM 867 N N . VAL A 1 114 ? -9.397 10.783 15.327 1.00 68.50 114 VAL A N 1
ATOM 868 C CA . VAL A 1 114 ? -8.793 12.089 15.607 1.00 68.50 114 VAL A CA 1
ATOM 869 C C . VAL A 1 114 ? -8.042 11.967 16.924 1.00 68.50 114 VAL A C 1
ATOM 871 O O . VAL A 1 114 ? -8.644 11.925 17.995 1.00 68.50 114 VAL A O 1
ATOM 874 N N . ARG A 1 115 ? -6.710 11.905 16.857 1.00 59.03 115 ARG A N 1
ATOM 875 C CA . ARG A 1 115 ? -5.890 12.005 18.063 1.00 59.03 115 ARG A CA 1
ATOM 876 C C . ARG A 1 115 ? -5.889 13.464 18.509 1.00 59.03 115 ARG A C 1
ATOM 878 O O . ARG A 1 115 ? -5.075 14.255 18.042 1.00 59.03 115 ARG A O 1
ATOM 885 N N . CYS A 1 116 ? -6.810 13.813 19.399 1.00 50.62 116 CYS A N 1
ATOM 886 C CA . CYS A 1 116 ? -6.714 15.062 20.133 1.00 50.62 116 CYS A CA 1
ATOM 887 C C . CYS A 1 116 ? -5.538 14.925 21.104 1.00 50.62 116 CYS A C 1
ATOM 889 O O . CYS A 1 116 ? -5.610 14.162 22.064 1.00 50.62 116 CYS A O 1
ATOM 891 N N . LEU A 1 117 ? -4.437 15.629 20.845 1.00 57.03 117 LEU A N 1
ATOM 892 C CA . LEU A 1 117 ? -3.432 15.880 21.875 1.00 57.03 117 LEU A CA 1
ATOM 893 C C . LEU A 1 117 ? -3.965 17.008 22.765 1.00 57.03 117 LEU A C 1
ATOM 895 O O . LEU A 1 117 ? -3.425 18.109 22.782 1.00 57.03 117 LEU A O 1
ATOM 899 N N . SER A 1 118 ? -5.084 16.768 23.450 1.00 43.75 118 SER A N 1
ATOM 900 C CA . SER A 1 118 ? -5.462 17.621 24.566 1.00 43.75 118 SER A CA 1
ATOM 901 C C . SER A 1 118 ? -4.454 17.357 25.672 1.00 43.75 118 SER A C 1
ATOM 903 O O . SER A 1 118 ? -4.302 16.222 26.119 1.00 43.75 118 SER A O 1
ATOM 905 N N . CYS A 1 119 ? -3.741 18.400 26.075 1.00 44.66 119 CYS A N 1
ATOM 906 C CA . CYS A 1 119 ? -2.922 18.397 27.271 1.00 44.66 119 CYS A CA 1
ATOM 907 C C . CYS A 1 119 ? -3.765 17.944 28.478 1.00 44.66 119 CYS A C 1
ATOM 909 O O . CYS A 1 119 ? -4.598 18.695 28.972 1.00 44.66 119 CYS A O 1
ATOM 911 N N . THR A 1 120 ? -3.519 16.735 28.958 1.00 48.19 120 THR A N 1
ATOM 912 C CA . THR A 1 120 ? -3.811 16.255 30.315 1.00 48.19 120 THR A CA 1
ATOM 913 C C . THR A 1 120 ? -2.484 15.636 30.765 1.00 48.19 120 THR A C 1
ATOM 915 O O . THR A 1 120 ? -1.938 14.801 30.056 1.00 48.19 120 THR A O 1
ATOM 918 N N . ASP A 1 121 ? -1.796 16.046 31.827 1.00 44.72 121 ASP A N 1
ATOM 919 C CA . ASP A 1 121 ? -2.245 16.604 33.095 1.00 44.72 121 ASP A CA 1
ATOM 920 C C . ASP A 1 121 ? -1.028 17.261 33.799 1.00 44.72 121 ASP A C 1
ATOM 922 O O . ASP A 1 121 ? 0.046 16.659 33.875 1.00 44.72 121 ASP A O 1
ATOM 926 N N . ARG A 1 122 ? -1.151 18.504 34.279 1.00 45.25 122 ARG A N 1
ATOM 927 C CA . ARG A 1 122 ? -0.220 19.107 35.258 1.00 45.25 122 ARG A CA 1
ATOM 928 C C . ARG A 1 122 ? -1.012 19.796 36.371 1.00 45.25 122 ARG A C 1
ATOM 930 O O . ARG A 1 122 ? -0.738 20.932 36.747 1.00 45.25 122 ARG A O 1
ATOM 937 N N . SER A 1 123 ? -2.027 19.119 36.900 1.00 46.44 123 SER A N 1
ATOM 938 C CA . SER A 1 123 ? -2.728 19.562 38.108 1.00 46.44 123 SER A CA 1
ATOM 939 C C . SER A 1 123 ? -3.101 18.367 38.984 1.00 46.44 123 SER A C 1
ATOM 941 O O . SER A 1 123 ? -4.265 18.122 39.266 1.00 46.44 123 SER A O 1
ATOM 943 N N . ALA A 1 124 ? -2.082 17.644 39.451 1.00 53.84 124 ALA A N 1
ATOM 944 C CA . ALA A 1 124 ? -2.202 16.709 40.566 1.00 53.84 124 ALA A CA 1
ATOM 945 C C . ALA A 1 124 ? -0.915 16.707 41.411 1.00 53.84 124 ALA A C 1
ATOM 947 O O . ALA A 1 124 ? -0.233 15.696 41.520 1.00 53.84 124 ALA A O 1
ATOM 948 N N . VAL A 1 125 ? -0.558 17.860 41.987 1.00 52.03 125 VAL A N 1
ATOM 949 C CA . VAL A 1 125 ? 0.224 17.915 43.236 1.00 52.03 125 VAL A CA 1
ATOM 950 C C . VAL A 1 125 ? -0.390 19.009 44.107 1.00 52.03 125 VAL A C 1
ATOM 952 O O . VAL A 1 125 ? -0.062 20.189 44.006 1.00 52.03 125 VAL A O 1
ATOM 955 N N . SER A 1 126 ? -1.362 18.616 44.917 1.00 45.81 126 SER A N 1
ATOM 956 C CA . SER A 1 126 ? -1.822 19.349 46.094 1.00 45.81 126 SER A CA 1
ATOM 957 C C . SER A 1 126 ? -2.246 18.285 47.098 1.00 45.81 126 SER A C 1
ATOM 959 O O . SER A 1 126 ? -3.226 17.577 46.868 1.00 45.81 126 SER A O 1
ATOM 961 N N . GLY A 1 127 ? -1.437 18.131 48.139 1.00 40.84 127 GLY A N 1
ATOM 962 C CA . GLY A 1 127 ? -1.563 17.152 49.212 1.00 40.84 127 GLY A CA 1
ATOM 963 C C . GLY A 1 127 ? -0.307 17.200 50.055 1.00 40.84 127 GLY A C 1
ATOM 964 O O . GLY A 1 127 ? 0.718 16.693 49.554 1.00 40.84 127 GLY A O 1
#

Sequence (127 aa):
MLPHSANTAAMLVRITSSENISRSGARDGRAREAGEINKSLLTLGRVINALVEHLGHVPYRDSKLTRLLRDSLGGRTKTCIIATISPAVHCLEETLSTLDYAHRAKQIKNKPEVRCLSCTDRSAVSG

pLDDT: mean 70.97, std 16.68, range [35.41, 91.0]

Organism: NCBI:txid152421

Foldseek 3Di:
DDDQDAQEAEAEDPPDDPPPPVNPVDDPPVVVVSVLSVQVVVLVLQQLVCQLVVPPDRPLVSDPVSVVCVCVFLHAGHYHYDQDADPDPVRVVVRVVSVVSVVSSVSGDYNHDRPPPPDDDDPPPDD

Radius of gyration: 19.54 Å; chains: 1; bounding box: 39×41×73 Å

InterPro domains:
  IPR001752 Kinesin motor domain [PF00225] (10-108)
  IPR001752 Kinesin motor domain [PR00380] (9-27)
  IPR001752 Kinesin motor domain [PR00380] (58-79)
  IPR001752 Kinesin motor domain [PS50067] (1-108)
  IPR001752 Kinesin motor domain [SM00129] (3-116)
  IPR027417 P-loop containing nucleoside triphosphate hydrolase [SSF52540] (11-115)
  IPR036961 Kinesin motor domain superfamily [G3DSA:3.40.850.10] (4-124)
  IPR047149 Kinesin-like protein KIF11-like [PTHR47970] (18-114)